Protein AF-A0A820IN92-F1 (afdb_monomer)

Secondary structure (DSSP, 8-state):
-EEEEE-HHHHHHHHHHHHHTT-GGG---EEEETTS-HHHHHHHHHHHHHHHHHHHHTT-EEEEEEE-HHHHHHHHHHHHHHTTPPB-GGG-BTTHHHHHHHHHTT--BPPGGGTT-EEEEEE--PPP-

Sequence (129 aa):
YVAIGQKRSTVAQLVKRLTDADAMKYSVIVAATASDAAPLQYLAPYSGCAMGEHFRDTGRHALIIYDDLSKQAVAYRQMSLLLRRPPGREAYPGDVFYLHSRLLERAAKMNDSHGGGSLTALPIIETQA

InterPro domains:
  IPR000194 ATPase, F1/V1/A1 complex, alpha/beta subunit, nucleotide-binding domain [PF00006] (1-128)
  IPR005294 ATP synthase, F1 complex, alpha subunit [PTHR48082] (1-129)
  IPR027417 P-loop containing nucleoside triphosphate hydrolase [SSF52540] (1-128)

Nearest PDB structures (foldseek):
  3ofn-assembly1_C  TM=1.001E+00  e=8.447E-18  Saccharomyces cerevisiae
  6tdz-assembly1_C  TM=9.986E-01  e=9.193E-17  Euglena gracilis
  6foc-assembly1_C  TM=1.002E+00  e=2.177E-16  Mycolicibacterium smegmatis MC2 155
  6foc-assembly1_A  TM=1.002E+00  e=2.177E-16  Mycolicibacterium smegmatis MC2 155
  6foc-assembly1_B  TM=1.002E+00  e=3.032E-16  Mycolicibacterium smegmatis MC2 155

pLDDT: mean 97.34, std 2.83, range [71.88, 98.88]

Mean predicted aligned error: 2.6 Å

Radius of gyration: 15.88 Å; Cα contacts (8 Å, |Δi|>4): 215; chains: 1; bounding box: 42×31×40 Å

Solvent-accessible surface area (backbone atoms only — not comparable to full-atom values): 6955 Å² total; per-residue (Å²): 64,25,38,22,50,35,54,67,68,59,53,52,52,49,54,49,54,31,51,78,66,69,41,47,89,82,54,61,78,43,76,18,34,57,89,50,57,46,70,48,25,45,42,36,60,57,55,46,47,55,60,35,43,56,38,14,68,69,37,32,78,35,75,44,38,37,44,28,52,46,48,24,51,53,23,46,24,53,55,35,53,77,70,67,48,74,57,49,77,97,58,31,44,85,55,59,63,56,60,52,49,69,56,52,71,70,43,42,73,43,54,73,94,53,50,48,5,22,26,47,74,48,80,38,72,78,83,88,134

Foldseek 3Di:
DQAAQAAPVVVVVVVVVCVVVVNVVPDDYQDDHVPHALVSSLCRLVVQLVVQVVQQQQLAEEEDEDNAVQRNQVSQLVVCVVVVADADPPSGHPCSVVSVVVSQVSFAFDDVVRNRYGYHYHHDDDDDD

Organism: NCBI:txid392033

Structure (mmCIF, N/CA/C/O backbone):
data_AF-A0A820IN92-F1
#
_entry.id   AF-A0A820IN92-F1
#
loop_
_atom_site.group_PDB
_atom_site.id
_atom_site.type_symbol
_atom_site.label_atom_id
_atom_site.label_alt_id
_atom_site.label_comp_id
_atom_site.label_asym_id
_atom_site.label_entity_id
_atom_site.label_seq_id
_atom_site.pdbx_PDB_ins_code
_atom_site.Cartn_x
_atom_site.Cartn_y
_atom_site.Cartn_z
_atom_site.occupancy
_atom_site.B_iso_or_equiv
_atom_site.auth_seq_id
_atom_site.auth_comp_id
_atom_site.auth_asym_id
_atom_site.auth_atom_id
_atom_site.pdbx_PDB_model_num
ATOM 1 N N . TYR A 1 1 ? -2.195 3.386 6.422 1.00 98.56 1 TYR A N 1
ATOM 2 C CA . TYR A 1 1 ? -1.428 4.260 5.512 1.00 98.56 1 TYR A CA 1
ATOM 3 C C . TYR A 1 1 ? -0.174 3.528 5.073 1.00 98.56 1 TYR A C 1
ATOM 5 O O . TYR A 1 1 ? 0.575 3.086 5.938 1.00 98.56 1 TYR A O 1
ATOM 13 N N . VAL A 1 2 ? 0.049 3.357 3.773 1.00 98.81 2 VAL A N 1
ATOM 14 C CA . VAL A 1 2 ? 1.247 2.701 3.234 1.00 98.81 2 VAL A CA 1
ATOM 15 C C . VAL A 1 2 ? 2.143 3.764 2.604 1.00 98.81 2 VAL A C 1
ATOM 17 O O . VAL A 1 2 ? 1.813 4.291 1.549 1.00 98.81 2 VAL A O 1
ATOM 20 N N . ALA A 1 3 ? 3.262 4.074 3.254 1.00 98.62 3 ALA A N 1
ATOM 21 C CA . ALA A 1 3 ? 4.283 4.984 2.744 1.00 98.62 3 ALA A CA 1
ATOM 22 C C . ALA A 1 3 ? 5.340 4.197 1.955 1.00 98.62 3 ALA A C 1
ATOM 24 O O . ALA A 1 3 ? 6.021 3.337 2.519 1.00 98.62 3 ALA A O 1
ATOM 25 N N . ILE A 1 4 ? 5.475 4.501 0.665 1.00 98.69 4 ILE A N 1
ATOM 26 C CA . ILE A 1 4 ? 6.289 3.771 -0.313 1.00 98.69 4 ILE A CA 1
ATOM 27 C C . ILE A 1 4 ? 7.306 4.743 -0.905 1.00 98.69 4 ILE A C 1
ATOM 29 O O . ILE A 1 4 ? 6.942 5.729 -1.537 1.00 98.69 4 ILE A O 1
ATOM 33 N N . GLY A 1 5 ? 8.593 4.501 -0.668 1.00 97.88 5 GLY A N 1
ATOM 34 C CA . GLY A 1 5 ? 9.671 5.370 -1.141 1.00 97.88 5 GLY A CA 1
ATOM 35 C C . GLY A 1 5 ? 9.626 6.792 -0.560 1.00 97.88 5 GLY A C 1
ATOM 36 O O . GLY A 1 5 ? 10.273 7.693 -1.086 1.00 97.88 5 GLY A O 1
ATOM 37 N N . GLN A 1 6 ? 8.873 7.018 0.521 1.00 98.00 6 GLN A N 1
ATOM 38 C CA . GLN A 1 6 ? 8.770 8.327 1.169 1.00 98.00 6 GLN A CA 1
ATOM 39 C C . GLN A 1 6 ? 10.014 8.636 2.008 1.00 98.00 6 GLN A C 1
ATOM 41 O O . GLN A 1 6 ? 10.683 7.740 2.534 1.00 98.00 6 GLN A O 1
ATOM 46 N N . LYS A 1 7 ? 10.322 9.925 2.194 1.00 97.38 7 LYS A N 1
ATOM 47 C CA . LYS A 1 7 ? 11.375 10.342 3.132 1.00 97.38 7 LYS A CA 1
ATOM 48 C C . LYS A 1 7 ? 10.953 9.999 4.560 1.00 97.38 7 LYS A C 1
ATOM 50 O O . LYS A 1 7 ? 9.810 10.230 4.952 1.00 97.38 7 LYS A O 1
ATOM 55 N N . ARG A 1 8 ? 11.899 9.524 5.377 1.00 96.25 8 ARG A N 1
ATOM 56 C CA . ARG A 1 8 ? 11.643 9.182 6.788 1.00 96.25 8 ARG A CA 1
ATOM 57 C C . ARG A 1 8 ? 11.064 10.361 7.582 1.00 96.25 8 ARG A C 1
ATOM 59 O O . ARG A 1 8 ? 10.180 10.162 8.408 1.00 96.25 8 ARG A O 1
ATOM 66 N N . SER A 1 9 ? 11.511 11.586 7.295 1.00 97.19 9 SER A N 1
ATOM 67 C CA . SER A 1 9 ? 10.979 12.809 7.911 1.00 97.19 9 SER A CA 1
ATOM 68 C C . SER A 1 9 ? 9.511 13.068 7.560 1.00 97.19 9 SER A C 1
ATOM 70 O O . SER A 1 9 ? 8.745 13.440 8.445 1.00 97.19 9 SER A O 1
ATOM 72 N N . THR A 1 10 ? 9.093 12.819 6.315 1.00 97.12 10 THR A N 1
ATOM 73 C CA . THR A 1 10 ? 7.688 12.936 5.888 1.00 97.12 10 THR A CA 1
ATOM 74 C C . THR A 1 10 ? 6.802 11.954 6.652 1.00 97.12 10 THR A C 1
ATOM 76 O O . THR A 1 10 ? 5.758 12.339 7.175 1.00 97.12 10 THR A O 1
ATOM 79 N N . VAL A 1 11 ? 7.249 10.701 6.798 1.00 97.44 11 VAL A N 1
ATOM 80 C CA . VAL A 1 11 ? 6.523 9.685 7.577 1.00 97.44 11 VAL A CA 1
ATOM 81 C C . VAL A 1 11 ? 6.434 10.087 9.051 1.00 97.44 11 VAL A C 1
ATOM 83 O O . VAL A 1 11 ? 5.362 10.005 9.640 1.00 97.44 11 VAL A O 1
ATOM 86 N N . ALA A 1 12 ? 7.520 10.586 9.646 1.00 97.88 12 ALA A N 1
ATOM 87 C CA . ALA A 1 12 ? 7.511 11.057 11.033 1.00 97.88 12 ALA A CA 1
ATOM 88 C C . ALA A 1 12 ? 6.541 12.234 11.249 1.00 97.88 12 ALA A C 1
ATOM 90 O O . ALA A 1 12 ? 5.823 12.272 12.248 1.00 97.88 12 ALA A O 1
ATOM 91 N N . GLN A 1 13 ? 6.470 13.172 10.300 1.00 98.25 13 GLN A N 1
ATOM 92 C CA . GLN A 1 13 ? 5.497 14.266 10.338 1.00 98.25 13 GLN A CA 1
ATOM 93 C C . GLN A 1 13 ? 4.056 13.760 10.221 1.00 98.25 13 GLN A C 1
ATOM 95 O O . GLN A 1 13 ? 3.182 14.268 10.922 1.00 98.25 13 GLN A O 1
ATOM 100 N N . LEU A 1 14 ? 3.801 12.753 9.382 1.00 97.69 14 LEU A N 1
ATOM 101 C CA . LEU A 1 14 ? 2.492 12.110 9.285 1.00 97.69 14 LEU A CA 1
ATOM 102 C C . LEU A 1 14 ? 2.099 11.434 10.603 1.00 97.69 14 LEU A C 1
ATOM 104 O O . LEU A 1 14 ? 0.998 11.676 11.088 1.00 97.69 14 LEU A O 1
ATOM 108 N N . VAL A 1 15 ? 2.998 10.639 11.200 1.00 98.06 15 VAL A N 1
ATOM 109 C CA . VAL A 1 15 ? 2.780 10.009 12.515 1.00 98.06 15 VAL A CA 1
ATOM 110 C C . VAL A 1 15 ? 2.408 11.076 13.536 1.00 98.06 15 VAL A C 1
ATOM 112 O O . VAL A 1 15 ? 1.386 10.950 14.199 1.00 98.06 15 VAL A O 1
ATOM 115 N N . LYS A 1 16 ? 3.186 12.164 13.612 1.00 98.38 16 LYS A N 1
ATOM 116 C CA . LYS A 1 16 ? 2.907 13.275 14.525 1.00 98.38 16 LYS A CA 1
ATOM 117 C C . LYS A 1 16 ? 1.517 13.869 14.292 1.00 98.38 16 LYS A C 1
ATOM 119 O O . LYS A 1 16 ? 0.768 14.006 15.245 1.00 98.38 16 LYS A O 1
ATOM 124 N N . ARG A 1 17 ? 1.142 14.172 13.043 1.00 98.38 17 ARG A N 1
ATOM 125 C CA . ARG A 1 17 ? -0.188 14.723 12.715 1.00 98.38 17 ARG A CA 1
ATOM 126 C C . ARG A 1 17 ? -1.321 13.779 13.111 1.00 98.38 17 ARG A C 1
ATOM 128 O O . ARG A 1 17 ? -2.327 14.236 13.637 1.00 98.38 17 ARG A O 1
ATOM 135 N N . LEU A 1 18 ? -1.159 12.479 12.870 1.00 98.25 18 LEU A N 1
ATOM 136 C CA . LEU A 1 18 ? -2.148 11.479 13.264 1.00 98.25 18 LEU A CA 1
ATOM 137 C C . LEU A 1 18 ? -2.225 11.331 14.787 1.00 98.25 18 LEU A C 1
ATOM 139 O O . LEU A 1 18 ? -3.312 11.118 15.307 1.00 98.25 18 LEU A O 1
ATOM 143 N N . THR A 1 19 ? -1.112 11.455 15.509 1.00 98.19 19 THR A N 1
ATOM 144 C CA . THR A 1 19 ? -1.108 11.458 16.979 1.00 98.19 19 THR A CA 1
ATOM 145 C C . THR A 1 19 ? -1.784 12.711 17.530 1.00 98.19 19 THR A C 1
ATOM 147 O O . THR A 1 19 ? -2.667 12.593 18.372 1.00 98.19 19 THR A O 1
ATOM 150 N N . ASP A 1 20 ? -1.430 13.892 17.015 1.00 98.38 20 ASP A N 1
ATOM 151 C CA . ASP A 1 20 ? -1.998 15.182 17.433 1.00 98.38 20 ASP A CA 1
ATOM 152 C C . ASP A 1 20 ? -3.520 15.243 17.176 1.00 98.38 20 ASP A C 1
ATOM 154 O O . ASP A 1 20 ? -4.251 15.900 17.911 1.00 98.38 20 ASP A O 1
ATOM 158 N N . ALA A 1 21 ? -4.007 14.529 16.153 1.00 98.25 21 ALA A N 1
ATOM 159 C CA . ALA A 1 21 ? -5.426 14.404 15.815 1.00 98.25 21 ALA A CA 1
ATOM 160 C C . ALA A 1 21 ? -6.130 13.191 16.464 1.00 98.25 21 ALA A C 1
ATOM 162 O O . ALA A 1 21 ? -7.258 12.874 16.087 1.00 98.25 21 ALA A O 1
ATOM 163 N N . ASP A 1 22 ? -5.469 12.476 17.383 1.00 98.00 22 ASP A N 1
ATOM 164 C CA . ASP A 1 22 ? -5.975 11.253 18.034 1.00 98.00 22 ASP A CA 1
ATOM 165 C C . ASP A 1 22 ? -6.450 10.164 17.039 1.00 98.00 22 ASP A C 1
ATOM 167 O O . ASP A 1 22 ? -7.368 9.375 17.284 1.00 98.00 22 ASP A O 1
ATOM 171 N N . ALA A 1 23 ? -5.814 10.121 15.868 1.00 98.31 23 ALA A N 1
ATOM 172 C CA . ALA A 1 23 ? -6.114 9.208 14.772 1.00 98.31 23 ALA A CA 1
ATOM 173 C C . ALA A 1 23 ? -5.248 7.941 14.776 1.00 98.31 23 ALA A C 1
ATOM 175 O O . ALA A 1 23 ? -5.618 6.927 14.177 1.00 98.31 23 ALA A O 1
ATOM 176 N N . MET A 1 24 ? -4.109 7.955 15.477 1.00 98.00 24 MET A N 1
ATOM 177 C CA . MET A 1 24 ? -3.228 6.783 15.580 1.00 98.00 24 MET A CA 1
ATOM 178 C C . MET A 1 24 ? -3.893 5.581 16.264 1.00 98.00 24 MET A C 1
ATOM 180 O O . MET A 1 24 ? -3.558 4.448 15.934 1.00 98.00 24 MET A O 1
ATOM 184 N N . LYS A 1 25 ? -4.886 5.793 17.139 1.00 97.62 25 LYS A N 1
ATOM 185 C CA . LYS A 1 25 ? -5.612 4.713 17.838 1.00 97.62 25 LYS A CA 1
ATOM 186 C C . LYS A 1 25 ? -6.364 3.751 16.905 1.00 97.62 25 LYS A C 1
ATOM 188 O O . LYS A 1 25 ? -6.659 2.626 17.293 1.00 97.62 25 LYS A O 1
ATOM 193 N N . TYR A 1 26 ? -6.681 4.193 15.688 1.00 97.44 26 TYR A N 1
ATOM 194 C CA . TYR A 1 26 ? -7.363 3.400 14.659 1.00 97.44 26 TYR A CA 1
ATOM 195 C C . TYR A 1 26 ? -6.580 3.343 13.339 1.00 97.44 26 TYR A C 1
ATOM 197 O O . TYR A 1 26 ? -7.124 2.933 12.315 1.00 97.44 26 TYR A O 1
ATOM 205 N N . SER A 1 27 ? -5.305 3.742 13.347 1.00 98.25 27 SER A N 1
ATOM 206 C CA . SER A 1 27 ? -4.468 3.800 12.149 1.00 98.25 27 SER A CA 1
ATOM 207 C C . SER A 1 27 ? -3.236 2.914 12.284 1.00 98.25 27 SER A C 1
ATOM 209 O O . SER A 1 27 ? -2.549 2.923 13.299 1.00 98.25 27 SER A O 1
ATOM 211 N N . VAL A 1 28 ? -2.907 2.199 11.209 1.00 98.31 28 VAL A N 1
ATOM 212 C CA . VAL A 1 28 ? -1.637 1.475 11.063 1.00 98.31 28 VAL A CA 1
ATOM 213 C C . VAL A 1 28 ? -0.827 2.133 9.952 1.00 98.31 28 VAL A C 1
ATOM 215 O O . VAL A 1 28 ? -1.366 2.439 8.881 1.00 98.31 28 VAL A O 1
ATOM 218 N N . ILE A 1 29 ? 0.465 2.348 10.195 1.00 98.38 29 ILE A N 1
ATOM 219 C CA . ILE A 1 29 ? 1.401 2.872 9.197 1.00 98.38 29 ILE A CA 1
ATOM 220 C C . ILE A 1 29 ? 2.362 1.757 8.797 1.00 98.38 29 ILE A C 1
ATOM 222 O O . ILE A 1 29 ? 3.123 1.256 9.619 1.00 98.38 29 ILE A O 1
ATOM 226 N N . VAL A 1 30 ? 2.333 1.394 7.516 1.00 98.44 30 VAL A N 1
ATOM 227 C CA . VAL A 1 30 ? 3.332 0.528 6.885 1.00 98.44 30 VAL A CA 1
ATOM 228 C C . VAL A 1 30 ? 4.306 1.442 6.158 1.00 98.44 30 VAL A C 1
ATOM 230 O O . VAL A 1 30 ? 3.893 2.189 5.273 1.00 98.44 30 VAL A O 1
ATOM 233 N N . ALA A 1 31 ? 5.579 1.418 6.539 1.00 98.12 31 ALA A N 1
ATOM 234 C CA . ALA A 1 31 ? 6.589 2.307 5.977 1.00 98.12 31 ALA A CA 1
ATOM 235 C C . ALA A 1 31 ? 7.719 1.506 5.324 1.00 98.12 31 ALA A C 1
ATOM 237 O O . ALA A 1 31 ? 8.451 0.796 6.007 1.00 98.12 31 ALA A O 1
ATOM 238 N N . ALA A 1 32 ? 7.870 1.669 4.010 1.00 98.38 32 ALA A N 1
ATOM 239 C CA . ALA A 1 32 ? 9.081 1.343 3.268 1.00 98.38 32 ALA A CA 1
ATOM 240 C C . ALA A 1 32 ? 9.610 2.650 2.674 1.00 98.38 32 ALA A C 1
ATOM 242 O O . ALA A 1 32 ? 9.114 3.148 1.667 1.00 98.38 32 ALA A O 1
ATOM 243 N N . THR A 1 33 ? 10.564 3.259 3.365 1.00 97.56 33 THR A N 1
ATOM 244 C CA . THR A 1 33 ? 11.112 4.583 3.067 1.00 97.56 33 THR A CA 1
ATOM 245 C C . THR A 1 33 ? 12.071 4.566 1.876 1.00 97.56 33 THR A C 1
ATOM 247 O O . THR A 1 33 ? 12.519 3.514 1.430 1.00 97.56 33 THR A O 1
ATOM 250 N N . ALA A 1 34 ? 12.439 5.747 1.373 1.00 95.94 34 ALA A N 1
ATOM 251 C CA . ALA A 1 34 ? 13.384 5.900 0.261 1.00 95.94 34 ALA A CA 1
ATOM 252 C C . ALA A 1 34 ? 14.765 5.259 0.511 1.00 95.94 34 ALA A C 1
ATOM 254 O O . ALA A 1 34 ? 15.462 4.927 -0.443 1.00 95.94 34 ALA A O 1
ATOM 255 N N . SER A 1 35 ? 15.171 5.105 1.778 1.00 94.88 35 SER A N 1
ATOM 256 C CA . SER A 1 35 ? 16.432 4.451 2.156 1.00 94.88 35 SER A CA 1
ATOM 257 C C . SER A 1 35 ? 16.342 2.925 2.197 1.00 94.88 35 SER A C 1
ATOM 259 O O . SER A 1 35 ? 17.372 2.262 2.291 1.00 94.88 35 SER A O 1
ATOM 261 N N . ASP A 1 36 ? 15.130 2.370 2.176 1.00 97.19 36 ASP A N 1
ATOM 262 C CA . ASP A 1 36 ? 14.912 0.930 2.241 1.00 97.19 36 ASP A CA 1
ATOM 263 C C . ASP A 1 36 ? 15.077 0.292 0.860 1.00 97.19 36 ASP A C 1
ATOM 265 O O . ASP A 1 36 ? 14.837 0.918 -0.176 1.00 97.19 36 ASP A O 1
ATOM 269 N N . ALA A 1 37 ? 15.476 -0.979 0.839 1.00 97.38 37 ALA A N 1
ATOM 270 C CA . ALA A 1 37 ? 15.723 -1.704 -0.401 1.00 97.38 37 ALA A CA 1
ATOM 271 C C . ALA A 1 37 ? 14.457 -1.808 -1.277 1.00 97.38 37 ALA A C 1
ATOM 273 O O . ALA A 1 37 ? 13.342 -1.949 -0.769 1.00 97.38 37 ALA A O 1
ATOM 274 N N . ALA A 1 38 ? 14.640 -1.833 -2.604 1.00 97.38 38 ALA A N 1
ATOM 275 C CA . ALA A 1 38 ? 13.543 -1.925 -3.574 1.00 97.38 38 ALA A CA 1
ATOM 276 C C . ALA A 1 38 ? 12.529 -3.060 -3.291 1.00 97.38 38 ALA A C 1
ATOM 278 O O . ALA A 1 38 ? 11.331 -2.805 -3.413 1.00 97.38 38 ALA A O 1
ATOM 279 N N . PRO A 1 39 ? 12.930 -4.267 -2.827 1.00 97.88 39 PRO A N 1
ATOM 280 C CA . PRO A 1 39 ? 11.971 -5.309 -2.453 1.00 97.88 39 PRO A CA 1
ATOM 281 C C . PRO A 1 39 ? 10.999 -4.909 -1.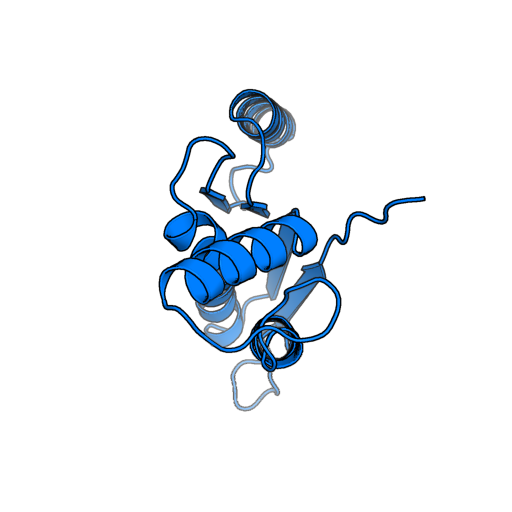337 1.00 97.88 39 PRO A C 1
ATOM 283 O O . PRO A 1 39 ? 9.834 -5.298 -1.387 1.00 97.88 39 PRO A O 1
ATOM 286 N N . LEU A 1 40 ? 11.436 -4.110 -0.357 1.00 98.25 40 LEU A N 1
ATOM 287 C CA . LEU A 1 40 ? 10.562 -3.631 0.718 1.00 98.25 40 LEU A CA 1
ATOM 288 C C . LEU A 1 40 ? 9.548 -2.615 0.189 1.00 98.25 40 LEU A C 1
ATOM 290 O O . LEU A 1 40 ? 8.369 -2.699 0.522 1.00 98.25 40 LEU A O 1
ATOM 294 N N . GLN A 1 41 ? 9.980 -1.708 -0.690 1.00 98.44 41 GLN A N 1
ATOM 295 C CA . GLN A 1 41 ? 9.089 -0.744 -1.344 1.00 98.44 41 GLN A CA 1
ATOM 296 C C . GLN A 1 41 ? 8.069 -1.448 -2.255 1.00 98.44 41 GLN A C 1
ATOM 298 O O . GLN A 1 41 ? 6.888 -1.109 -2.245 1.00 98.44 41 GLN A O 1
ATOM 303 N N . TYR A 1 42 ? 8.500 -2.482 -2.984 1.00 98.19 42 TYR A N 1
ATOM 304 C CA . TYR A 1 42 ? 7.627 -3.330 -3.796 1.00 98.19 42 TYR A CA 1
ATOM 305 C C . TYR A 1 42 ? 6.581 -4.081 -2.952 1.00 98.19 42 TYR A C 1
ATOM 307 O O . TYR A 1 42 ? 5.414 -4.142 -3.347 1.00 98.19 42 TYR A O 1
ATOM 315 N N . LEU A 1 43 ? 6.970 -4.635 -1.795 1.00 98.50 43 LEU A N 1
ATOM 316 C CA . LEU A 1 43 ? 6.086 -5.435 -0.937 1.00 98.50 43 LEU A CA 1
ATOM 317 C C . LEU A 1 43 ? 5.169 -4.609 -0.029 1.00 98.50 43 LEU A C 1
ATOM 319 O O . LEU A 1 43 ? 4.099 -5.101 0.330 1.00 98.50 43 LEU A O 1
ATOM 323 N N . ALA A 1 44 ? 5.536 -3.378 0.335 1.00 98.69 44 ALA A N 1
ATOM 324 C CA . ALA A 1 44 ? 4.783 -2.580 1.306 1.00 98.69 44 ALA A CA 1
ATOM 325 C C . ALA A 1 44 ? 3.272 -2.470 1.000 1.00 98.69 44 ALA A C 1
ATOM 327 O O . ALA A 1 44 ? 2.475 -2.672 1.924 1.00 98.69 44 ALA A O 1
ATOM 328 N N . PRO A 1 45 ? 2.831 -2.253 -0.257 1.00 98.81 45 PRO A N 1
ATOM 329 C CA . PRO A 1 45 ? 1.402 -2.225 -0.582 1.00 98.81 45 PRO A CA 1
ATOM 330 C C . PRO A 1 45 ? 0.697 -3.562 -0.363 1.00 98.81 45 PRO A C 1
ATOM 332 O O . PRO A 1 45 ? -0.434 -3.581 0.124 1.00 98.81 45 PRO A O 1
ATOM 335 N N . TYR A 1 46 ? 1.366 -4.682 -0.648 1.00 98.75 46 TYR A N 1
ATOM 336 C CA . TYR A 1 46 ? 0.816 -6.017 -0.408 1.00 98.75 46 TYR A CA 1
ATOM 337 C C . TYR A 1 46 ? 0.658 -6.303 1.083 1.00 98.75 46 TYR A C 1
ATOM 339 O O . TYR A 1 46 ? -0.386 -6.819 1.482 1.00 98.75 46 TYR A O 1
ATOM 347 N N . SER A 1 47 ? 1.651 -5.926 1.894 1.00 98.62 47 SER A N 1
ATOM 348 C CA . SER A 1 47 ? 1.605 -6.068 3.353 1.00 98.62 47 SER A CA 1
ATOM 349 C C . SER A 1 47 ? 0.487 -5.225 3.964 1.00 98.62 47 SER A C 1
ATOM 351 O O . SER A 1 47 ? -0.298 -5.732 4.761 1.00 98.62 47 SER A O 1
ATOM 353 N N . GLY A 1 48 ? 0.358 -3.960 3.549 1.00 98.62 48 GLY A N 1
ATOM 354 C CA . GLY A 1 48 ? -0.737 -3.097 3.994 1.00 98.62 48 GLY A CA 1
ATOM 355 C C . GLY A 1 48 ? -2.107 -3.633 3.578 1.00 98.62 48 GLY A C 1
ATOM 356 O O . GLY A 1 48 ? -3.036 -3.630 4.382 1.00 98.62 48 GLY A O 1
ATOM 357 N N . CYS A 1 49 ? -2.227 -4.138 2.347 1.00 98.62 49 CYS A N 1
ATOM 358 C CA . CYS A 1 49 ? -3.462 -4.739 1.851 1.00 98.62 49 CYS A CA 1
ATOM 359 C C . CYS A 1 49 ? -3.851 -5.970 2.677 1.00 98.62 49 CYS A C 1
ATOM 361 O O . CYS A 1 49 ? -4.976 -6.024 3.154 1.00 98.62 49 CYS A O 1
ATOM 363 N N . ALA A 1 50 ? -2.911 -6.881 2.955 1.00 98.69 50 ALA A N 1
ATOM 364 C CA . ALA A 1 50 ? -3.166 -8.064 3.782 1.00 98.69 50 ALA A CA 1
ATOM 365 C C . ALA A 1 50 ? -3.634 -7.707 5.208 1.00 98.69 50 ALA A C 1
ATOM 367 O O . ALA A 1 50 ? -4.551 -8.329 5.739 1.00 98.69 50 ALA A O 1
ATOM 368 N N . MET A 1 51 ? -3.060 -6.663 5.819 1.00 98.44 51 MET A N 1
ATOM 369 C CA . MET A 1 51 ? -3.547 -6.143 7.105 1.00 98.44 51 MET A CA 1
ATOM 370 C C . MET A 1 51 ? -4.982 -5.601 6.999 1.00 98.44 51 MET A C 1
ATOM 372 O O . MET A 1 51 ? -5.792 -5.826 7.893 1.00 98.44 51 ME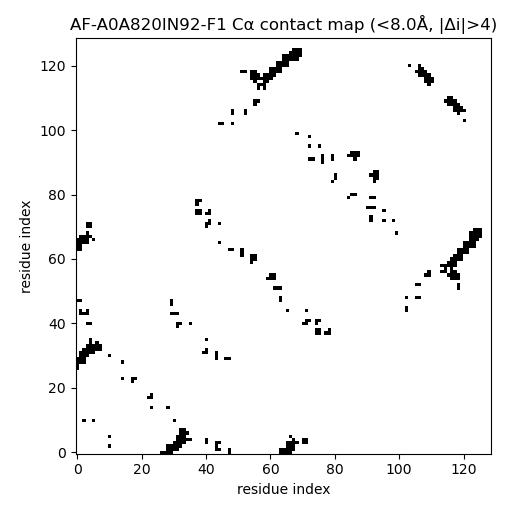T A O 1
ATOM 376 N N . GLY A 1 52 ? -5.306 -4.896 5.912 1.00 98.38 52 GLY A N 1
ATOM 377 C CA . GLY A 1 52 ? -6.655 -4.392 5.637 1.00 98.38 52 GLY A CA 1
ATOM 378 C C . GLY A 1 52 ? -7.680 -5.504 5.400 1.00 98.38 52 GLY A C 1
ATOM 379 O O . GLY A 1 52 ? -8.805 -5.419 5.890 1.00 98.38 52 GLY A O 1
ATOM 380 N N . GLU A 1 53 ? -7.283 -6.565 4.698 1.00 98.56 53 GLU A N 1
ATOM 381 C CA . GLU A 1 53 ? -8.117 -7.740 4.433 1.00 98.56 53 GLU A CA 1
ATOM 382 C C . GLU A 1 53 ? -8.522 -8.451 5.717 1.00 98.56 53 GLU A C 1
ATOM 384 O O . GLU A 1 53 ? -9.680 -8.822 5.847 1.00 98.56 53 GLU A O 1
ATOM 389 N N . HIS A 1 54 ? -7.634 -8.546 6.712 1.00 98.12 54 HIS A N 1
ATOM 390 C CA . HIS A 1 54 ? -8.004 -9.105 8.013 1.00 98.12 54 HIS A CA 1
ATOM 391 C C . HIS A 1 54 ? -9.215 -8.384 8.631 1.00 98.12 54 HIS A C 1
ATOM 393 O O . HIS A 1 54 ? -10.117 -9.023 9.170 1.00 98.12 54 HIS A O 1
ATOM 399 N N . PHE A 1 55 ? -9.279 -7.053 8.527 1.00 98.06 55 PHE A N 1
ATOM 400 C CA . PHE A 1 55 ? -10.432 -6.293 9.010 1.00 98.06 55 PHE A CA 1
ATOM 401 C C . PHE A 1 55 ? -11.668 -6.497 8.122 1.00 98.06 55 PHE A C 1
ATOM 403 O O . PHE A 1 55 ? -12.756 -6.713 8.649 1.00 98.06 55 PHE A O 1
ATOM 410 N N . ARG A 1 56 ? -11.511 -6.494 6.792 1.00 98.38 56 ARG A N 1
ATOM 411 C CA . ARG A 1 56 ? -12.601 -6.776 5.839 1.00 98.38 56 ARG A CA 1
ATOM 412 C C . ARG A 1 56 ? -13.234 -8.149 6.098 1.00 98.38 56 ARG A C 1
ATOM 414 O O . ARG A 1 56 ? -14.451 -8.254 6.206 1.00 98.38 56 ARG A O 1
ATOM 421 N N . ASP A 1 57 ? -12.412 -9.180 6.246 1.00 98.12 57 ASP A N 1
ATOM 422 C CA . ASP A 1 57 ? -12.842 -10.580 6.341 1.00 98.12 57 ASP A CA 1
ATOM 423 C C . ASP A 1 57 ? -13.385 -10.937 7.732 1.00 98.12 57 ASP A C 1
ATOM 425 O O . ASP A 1 57 ? -14.060 -11.947 7.904 1.00 98.12 57 ASP A O 1
ATOM 429 N N . THR A 1 58 ? -13.155 -10.072 8.725 1.00 97.38 58 THR A N 1
ATOM 430 C CA . THR A 1 58 ? -13.780 -10.147 10.056 1.00 97.38 58 THR A CA 1
ATOM 431 C C . THR A 1 58 ? -15.031 -9.267 10.174 1.00 97.38 58 THR A C 1
ATOM 433 O O . THR A 1 58 ? -15.477 -8.962 11.279 1.00 97.38 58 THR A O 1
ATOM 436 N N . GLY A 1 59 ? -15.608 -8.845 9.042 1.00 97.44 59 GLY A N 1
ATOM 437 C CA . GLY A 1 59 ? -16.857 -8.078 8.981 1.00 97.44 59 GLY A CA 1
ATOM 438 C C . GLY A 1 59 ? -16.711 -6.585 9.288 1.00 97.44 59 GLY A C 1
ATOM 439 O O . GLY A 1 59 ? -17.707 -5.885 9.456 1.00 97.44 59 GLY A O 1
ATOM 440 N N . ARG A 1 60 ? -15.482 -6.064 9.368 1.00 98.31 60 ARG A N 1
ATOM 441 C CA . ARG A 1 60 ? -15.209 -4.650 9.662 1.00 98.31 60 ARG A CA 1
ATOM 442 C C . ARG A 1 60 ? -14.970 -3.858 8.377 1.00 98.31 60 ARG A C 1
ATOM 444 O O . ARG A 1 60 ? -14.737 -4.402 7.298 1.00 98.31 60 ARG A O 1
ATOM 451 N N . HIS A 1 61 ? -14.998 -2.537 8.512 1.00 98.50 61 HIS A N 1
ATOM 452 C CA . HIS A 1 61 ? -14.672 -1.607 7.436 1.00 98.50 61 HIS A CA 1
ATOM 453 C C . HIS A 1 61 ? -13.275 -1.029 7.650 1.00 98.50 61 HIS A C 1
ATOM 455 O O . HIS A 1 61 ? -12.953 -0.555 8.740 1.00 98.50 61 HIS A O 1
ATOM 461 N N . ALA A 1 62 ? -12.455 -1.067 6.607 1.00 98.44 62 ALA A N 1
ATOM 462 C CA . ALA A 1 62 ? -11.097 -0.554 6.605 1.00 98.44 62 ALA A CA 1
ATOM 463 C C . ALA A 1 62 ? -10.854 0.374 5.411 1.00 98.44 62 ALA A C 1
ATOM 465 O O . ALA A 1 62 ? -11.456 0.237 4.345 1.00 98.44 62 ALA A O 1
ATOM 466 N N . LEU A 1 63 ? -9.924 1.306 5.605 1.00 98.75 63 LEU A N 1
ATOM 467 C CA . LEU A 1 63 ? -9.429 2.226 4.589 1.00 98.75 63 LEU A CA 1
ATOM 468 C C . LEU A 1 63 ? -7.929 1.995 4.407 1.00 98.75 63 LEU A C 1
ATOM 470 O O . LEU A 1 63 ? -7.172 1.997 5.381 1.00 98.75 63 LEU A O 1
ATOM 474 N N . ILE A 1 64 ? -7.488 1.849 3.161 1.00 98.81 64 ILE A N 1
ATOM 475 C CA . ILE A 1 64 ? -6.076 1.770 2.799 1.00 98.81 64 ILE A CA 1
ATOM 476 C C . ILE A 1 64 ? -5.701 2.897 1.839 1.00 98.81 64 ILE A C 1
ATOM 478 O O . ILE A 1 64 ? -6.391 3.163 0.863 1.00 98.81 64 ILE A O 1
ATOM 482 N N . ILE A 1 65 ? -4.586 3.562 2.140 1.00 98.88 65 ILE A N 1
ATOM 483 C CA . ILE A 1 65 ? -3.995 4.628 1.323 1.00 98.88 65 ILE A CA 1
ATOM 484 C C . ILE A 1 65 ? -2.620 4.142 0.879 1.00 98.88 65 ILE A C 1
ATOM 486 O O . ILE A 1 65 ? -1.843 3.709 1.738 1.00 98.88 65 ILE A O 1
ATOM 490 N N . TYR A 1 66 ? -2.329 4.224 -0.419 1.00 98.81 66 TYR A N 1
ATOM 491 C CA . TYR A 1 66 ? -1.025 3.885 -0.994 1.00 98.81 66 TYR A CA 1
ATOM 492 C C . TYR A 1 66 ? -0.320 5.161 -1.463 1.00 98.81 66 TYR A C 1
ATOM 494 O O . TYR A 1 66 ? -0.785 5.787 -2.410 1.00 98.81 66 TYR A O 1
ATOM 502 N N . ASP A 1 67 ? 0.787 5.528 -0.815 1.00 98.62 67 ASP A N 1
ATOM 503 C CA . ASP A 1 67 ? 1.525 6.781 -1.032 1.00 98.62 67 ASP A CA 1
ATOM 504 C C . ASP A 1 67 ? 3.018 6.520 -1.338 1.00 98.62 67 ASP A C 1
ATOM 506 O O . ASP A 1 67 ? 3.858 6.507 -0.438 1.00 98.62 67 ASP A O 1
ATOM 510 N N . ASP A 1 68 ? 3.404 6.252 -2.585 1.00 98.38 68 ASP A N 1
ATOM 511 C CA . ASP A 1 68 ? 2.538 6.169 -3.770 1.00 98.38 68 ASP A CA 1
ATOM 512 C C . ASP A 1 68 ? 2.881 4.972 -4.672 1.00 98.38 68 ASP A C 1
ATOM 514 O O . ASP A 1 68 ? 3.937 4.336 -4.556 1.00 98.38 68 ASP A O 1
ATOM 518 N N . LEU A 1 69 ? 1.949 4.619 -5.561 1.00 98.56 69 LEU A N 1
ATOM 519 C CA . LEU A 1 69 ? 2.112 3.472 -6.458 1.00 98.56 69 LEU A CA 1
ATOM 520 C C . LEU A 1 69 ? 3.073 3.770 -7.623 1.00 98.56 69 LEU A C 1
ATOM 522 O O . LEU A 1 69 ? 3.636 2.836 -8.195 1.00 98.56 69 LEU A O 1
ATOM 526 N N . SER A 1 70 ? 3.348 5.044 -7.930 1.00 98.06 70 SER A N 1
ATOM 527 C CA . SER A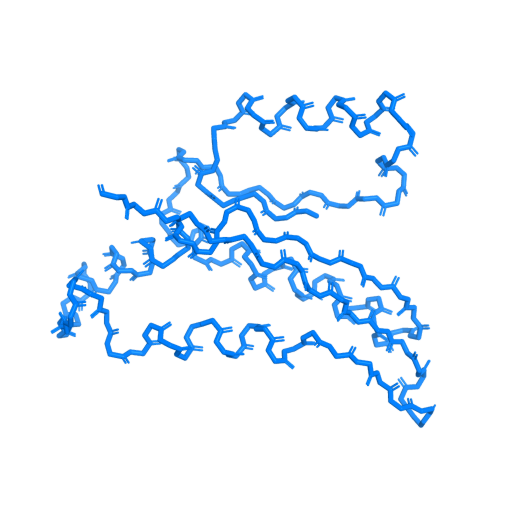 1 70 ? 4.404 5.414 -8.884 1.00 98.06 70 SER A CA 1
ATOM 528 C C . SER A 1 70 ? 5.770 4.930 -8.382 1.00 98.06 70 SER A C 1
ATOM 530 O O . SER A 1 70 ? 6.514 4.270 -9.112 1.00 98.06 70 SER A O 1
ATOM 532 N N . LYS A 1 71 ? 6.083 5.160 -7.102 1.00 98.19 71 LYS A N 1
ATOM 533 C CA . LYS A 1 71 ? 7.319 4.690 -6.457 1.00 98.19 71 LYS A CA 1
ATOM 534 C C . LYS A 1 71 ? 7.359 3.164 -6.320 1.00 98.19 71 LYS A C 1
ATOM 536 O O . LYS A 1 71 ? 8.422 2.572 -6.517 1.00 98.19 71 LYS A O 1
ATOM 541 N N . GLN A 1 72 ? 6.219 2.501 -6.089 1.00 98.56 72 GLN A N 1
ATOM 542 C CA . GLN A 1 72 ? 6.148 1.031 -6.130 1.00 98.56 72 GLN A CA 1
ATOM 543 C C . GLN A 1 72 ? 6.530 0.484 -7.517 1.00 98.56 72 GLN A C 1
ATOM 545 O O . GLN A 1 72 ? 7.325 -0.457 -7.613 1.00 98.56 72 GLN A O 1
ATOM 550 N N . ALA A 1 73 ? 5.999 1.074 -8.592 1.00 98.19 73 ALA A N 1
ATOM 551 C CA . ALA A 1 73 ? 6.304 0.659 -9.957 1.00 98.19 73 ALA A CA 1
ATOM 552 C C . ALA A 1 73 ? 7.793 0.839 -10.284 1.00 98.19 73 ALA A C 1
ATOM 554 O O . ALA A 1 73 ? 8.407 -0.048 -10.881 1.00 98.19 73 ALA A O 1
ATOM 555 N N . VAL A 1 74 ? 8.404 1.947 -9.847 1.00 97.88 74 VAL A N 1
ATOM 556 C CA . VAL A 1 74 ? 9.849 2.184 -10.001 1.00 97.88 74 VAL A CA 1
ATOM 557 C C . VAL A 1 74 ? 10.672 1.123 -9.265 1.00 97.88 74 VAL A C 1
ATOM 559 O O . VAL A 1 74 ? 11.623 0.587 -9.841 1.00 97.88 74 VAL A O 1
ATOM 562 N N . ALA A 1 75 ? 10.290 0.758 -8.038 1.00 98.12 75 ALA A N 1
ATOM 563 C CA . ALA A 1 75 ? 10.950 -0.312 -7.290 1.00 98.12 75 ALA A CA 1
ATOM 564 C C . ALA A 1 75 ? 10.833 -1.669 -8.010 1.00 98.12 75 ALA A C 1
ATOM 566 O O . ALA A 1 75 ? 11.824 -2.391 -8.150 1.00 98.12 75 ALA A O 1
ATOM 567 N N . TYR A 1 76 ? 9.652 -1.993 -8.548 1.00 98.00 76 TYR A N 1
ATOM 568 C CA . TYR A 1 76 ? 9.439 -3.221 -9.318 1.00 98.00 76 TYR A CA 1
ATOM 569 C C . TYR A 1 76 ? 10.250 -3.252 -10.620 1.00 98.00 76 TYR A C 1
ATOM 571 O O . TYR A 1 76 ? 10.824 -4.285 -10.982 1.00 98.00 76 TYR A O 1
ATOM 579 N N . ARG A 1 77 ? 10.363 -2.104 -11.296 1.00 97.81 77 ARG A N 1
ATOM 580 C CA . ARG A 1 77 ? 11.223 -1.924 -12.468 1.00 97.81 77 ARG A CA 1
ATOM 581 C C . ARG A 1 77 ? 12.684 -2.198 -12.130 1.00 97.81 77 ARG A C 1
ATOM 583 O O . ARG A 1 77 ? 13.318 -2.994 -12.816 1.00 97.81 77 ARG A O 1
ATOM 590 N N . GLN A 1 78 ? 13.204 -1.594 -11.061 1.00 97.06 78 GLN A N 1
ATOM 591 C CA . GLN A 1 78 ? 14.585 -1.804 -10.618 1.00 97.06 78 GLN A CA 1
ATOM 592 C C . GLN A 1 78 ? 14.869 -3.288 -10.355 1.00 97.06 78 GLN A C 1
ATOM 594 O O . GLN A 1 78 ? 15.859 -3.824 -10.852 1.00 97.06 78 GLN A O 1
ATOM 599 N N . MET A 1 79 ? 13.984 -3.966 -9.619 1.00 97.12 79 MET A N 1
ATOM 600 C CA . MET A 1 79 ? 14.113 -5.401 -9.354 1.00 97.12 79 MET A CA 1
ATOM 601 C C . MET A 1 79 ? 14.105 -6.223 -10.647 1.00 97.12 79 MET A C 1
ATOM 60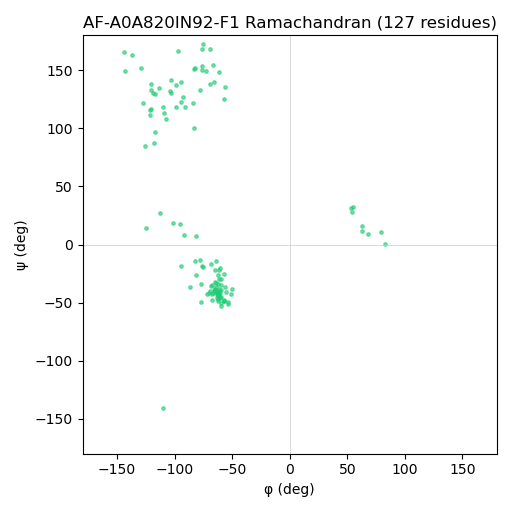3 O O . MET A 1 79 ? 14.945 -7.100 -10.830 1.00 97.12 79 MET A O 1
ATOM 607 N N . SER A 1 80 ? 13.183 -5.924 -11.562 1.00 96.38 80 SER A N 1
ATOM 608 C CA . SER A 1 80 ? 13.038 -6.654 -12.824 1.00 96.38 80 SER A CA 1
ATOM 609 C C . SER A 1 80 ? 14.265 -6.516 -13.724 1.00 96.38 80 SER A C 1
ATOM 611 O O . SER A 1 80 ? 14.720 -7.510 -14.290 1.00 96.38 80 SER A O 1
ATOM 613 N N . LEU A 1 81 ? 14.844 -5.314 -13.805 1.00 95.62 81 LEU A N 1
ATOM 614 C CA . LEU A 1 81 ? 16.059 -5.054 -14.578 1.00 95.62 81 LEU A CA 1
ATOM 615 C C . LEU A 1 81 ? 17.278 -5.781 -13.994 1.00 95.62 81 LEU A C 1
ATOM 617 O O . LEU A 1 81 ? 18.043 -6.385 -14.744 1.00 95.62 81 LEU A O 1
ATOM 621 N N . LEU A 1 82 ? 17.435 -5.793 -12.664 1.00 96.12 82 LEU A N 1
ATOM 622 C CA . LEU A 1 82 ? 18.513 -6.536 -11.993 1.00 96.12 82 LEU A CA 1
ATOM 623 C C . LEU A 1 82 ? 18.413 -8.047 -12.236 1.00 96.12 82 LEU A C 1
ATOM 625 O O . LEU A 1 82 ? 19.428 -8.721 -12.391 1.00 96.12 82 LEU A O 1
ATOM 629 N N . LEU A 1 83 ? 17.188 -8.566 -12.333 1.00 96.25 83 LEU A N 1
ATOM 630 C CA . LEU A 1 83 ? 16.905 -9.959 -12.681 1.00 96.25 83 LEU A CA 1
ATOM 631 C C . LEU A 1 83 ? 16.957 -10.235 -14.193 1.00 96.25 83 LEU A C 1
ATOM 633 O O . LEU A 1 83 ? 16.606 -11.334 -14.619 1.00 96.25 83 LEU A O 1
ATOM 637 N N . ARG A 1 84 ? 17.382 -9.259 -15.008 1.00 95.44 84 ARG A N 1
ATOM 638 C CA . ARG A 1 84 ? 17.469 -9.348 -16.475 1.00 95.44 84 ARG A CA 1
ATOM 639 C C . ARG A 1 84 ? 16.150 -9.751 -17.144 1.00 95.44 84 ARG A C 1
ATOM 641 O O . ARG A 1 84 ? 16.155 -10.404 -18.187 1.00 95.44 84 ARG A O 1
ATOM 648 N N . ARG A 1 85 ? 15.011 -9.361 -16.563 1.00 95.56 85 ARG A N 1
ATOM 649 C CA . ARG A 1 85 ? 13.710 -9.519 -17.223 1.00 95.56 85 ARG A CA 1
ATOM 650 C C . ARG A 1 85 ? 13.625 -8.561 -18.419 1.00 95.56 85 ARG A C 1
ATOM 652 O O . ARG A 1 85 ? 14.031 -7.406 -18.273 1.00 95.56 85 ARG A O 1
ATOM 659 N N . PRO A 1 86 ? 13.088 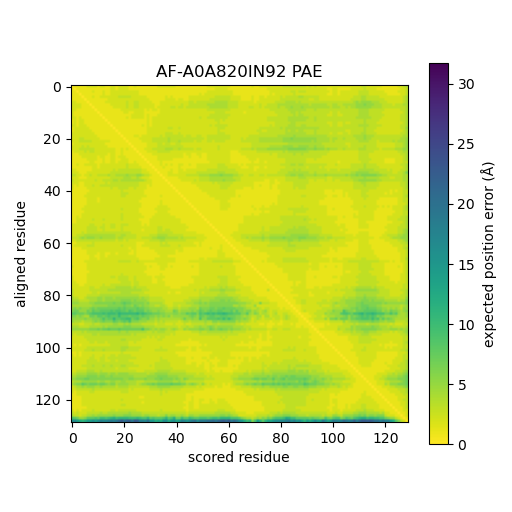-8.996 -19.573 1.00 93.62 86 PRO A N 1
ATOM 660 C CA . PRO A 1 86 ? 12.923 -8.125 -20.733 1.00 93.62 86 PRO A CA 1
ATOM 661 C C . PRO A 1 86 ? 12.074 -6.881 -20.402 1.00 93.62 86 PRO A C 1
ATOM 663 O O . PRO A 1 86 ? 10.951 -7.035 -19.907 1.00 93.62 86 PRO A O 1
ATOM 666 N N . PRO A 1 87 ? 12.581 -5.659 -20.649 1.00 95.75 87 PRO A N 1
ATOM 667 C CA . PRO A 1 87 ? 11.819 -4.432 -20.446 1.00 95.75 87 PRO A CA 1
ATOM 668 C C . PRO A 1 87 ? 10.913 -4.111 -21.645 1.00 95.75 87 PRO A C 1
ATOM 670 O O . PRO A 1 87 ? 11.230 -4.434 -22.788 1.00 95.75 87 PRO A O 1
ATOM 673 N N . GLY A 1 88 ? 9.800 -3.430 -21.376 1.00 94.62 88 GLY A N 1
ATOM 674 C CA . GLY A 1 88 ? 8.900 -2.840 -22.365 1.00 94.62 88 GLY A CA 1
ATOM 675 C C . GLY A 1 88 ? 8.962 -1.309 -22.360 1.00 94.62 88 GLY A C 1
ATOM 676 O O . GLY A 1 88 ? 10.028 -0.706 -22.213 1.00 94.62 88 GLY A O 1
ATOM 677 N N . ARG A 1 89 ? 7.800 -0.663 -22.513 1.00 93.44 89 ARG A N 1
ATOM 678 C CA . ARG A 1 89 ? 7.664 0.804 -22.498 1.00 93.44 89 ARG A CA 1
ATOM 679 C C . ARG A 1 89 ? 8.231 1.402 -21.202 1.00 93.44 89 ARG A C 1
ATOM 681 O O . ARG A 1 89 ? 7.980 0.884 -20.117 1.00 93.44 89 ARG A O 1
ATOM 688 N N . GLU A 1 90 ? 8.996 2.490 -21.329 1.00 91.25 90 GLU A N 1
ATOM 689 C CA . GLU A 1 90 ? 9.612 3.222 -20.198 1.00 91.25 90 GLU A CA 1
ATOM 690 C C . GLU A 1 90 ? 10.462 2.332 -19.261 1.00 91.25 90 GLU A C 1
ATOM 692 O O . GLU A 1 90 ? 10.636 2.599 -18.065 1.00 91.25 90 GLU A O 1
AT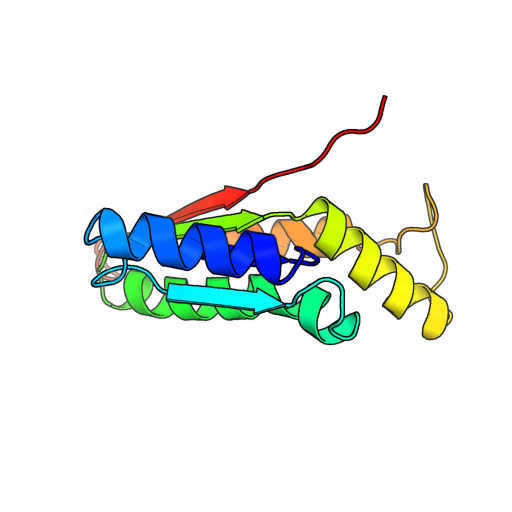OM 697 N N . ALA A 1 91 ? 11.013 1.260 -19.837 1.00 95.19 91 ALA A N 1
ATOM 698 C CA . ALA A 1 91 ? 11.798 0.223 -19.181 1.00 95.19 91 ALA A CA 1
ATOM 699 C C . ALA A 1 91 ? 11.057 -0.595 -18.1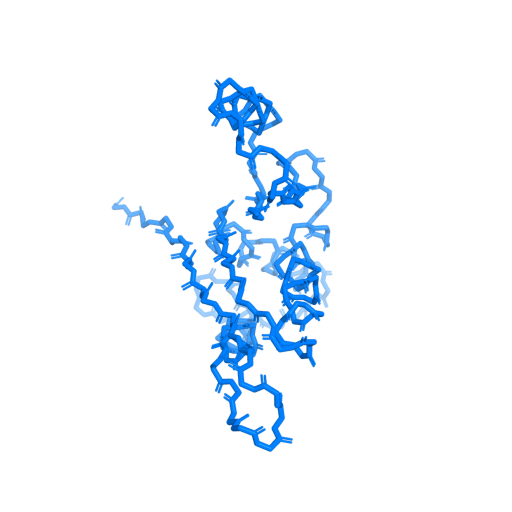04 1.00 95.19 91 ALA A C 1
ATOM 701 O O . ALA A 1 91 ? 11.700 -1.345 -17.371 1.00 95.19 91 ALA A O 1
ATOM 702 N N . TYR A 1 92 ? 9.729 -0.492 -17.998 1.00 95.94 92 TYR A N 1
ATOM 703 C CA . TYR A 1 92 ? 8.940 -1.324 -17.086 1.00 95.94 92 TYR A CA 1
ATOM 704 C C . TYR A 1 92 ? 8.836 -2.775 -17.582 1.00 95.94 92 TYR A C 1
ATOM 706 O O . TYR A 1 92 ? 8.835 -3.009 -18.792 1.00 95.94 92 TYR A O 1
ATOM 714 N N . PRO A 1 93 ? 8.727 -3.766 -16.678 1.00 94.81 93 PRO A N 1
ATOM 715 C CA . PRO A 1 93 ? 8.4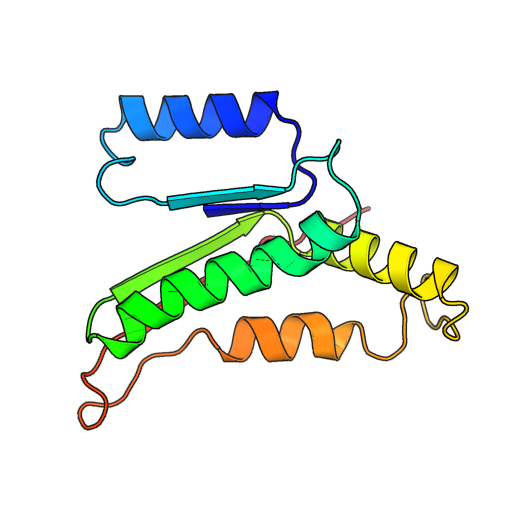42 -5.145 -17.067 1.00 94.81 93 PRO A CA 1
ATOM 716 C C . PRO A 1 93 ? 7.026 -5.270 -17.652 1.00 94.81 93 PRO A C 1
ATOM 718 O O . PRO A 1 93 ? 6.131 -4.491 -17.316 1.00 94.81 93 PRO A O 1
ATOM 721 N N . GLY A 1 94 ? 6.805 -6.278 -18.502 1.00 94.00 94 GLY A N 1
ATOM 722 C CA . GLY A 1 94 ? 5.524 -6.476 -19.197 1.00 94.00 94 GLY A CA 1
ATOM 723 C C . GLY A 1 94 ? 4.312 -6.687 -18.278 1.00 94.00 94 GLY A C 1
ATOM 724 O O . GLY A 1 94 ? 3.181 -6.445 -18.687 1.00 94.00 94 GLY A O 1
ATOM 725 N N . ASP A 1 95 ? 4.534 -7.083 -17.024 1.00 95.50 95 ASP A N 1
ATOM 726 C CA . ASP A 1 95 ? 3.504 -7.331 -16.015 1.00 95.50 95 ASP A CA 1
ATOM 727 C C . ASP A 1 95 ? 3.338 -6.177 -15.003 1.00 95.50 95 ASP A C 1
ATOM 729 O O . ASP A 1 95 ? 2.723 -6.354 -13.952 1.00 95.50 95 ASP A O 1
ATOM 733 N N . VAL A 1 96 ? 3.820 -4.965 -15.314 1.00 96.00 96 VAL A N 1
ATOM 734 C CA . VAL A 1 96 ? 3.613 -3.775 -14.460 1.00 96.00 96 VAL A CA 1
ATOM 735 C C . VAL A 1 96 ? 2.128 -3.432 -14.262 1.00 96.00 96 VAL A C 1
ATOM 737 O O . VAL A 1 96 ? 1.738 -2.946 -13.206 1.00 96.00 96 VAL A O 1
ATOM 740 N N . PHE A 1 97 ? 1.263 -3.741 -15.233 1.00 97.38 97 PHE A N 1
ATOM 741 C CA . PHE A 1 97 ? -0.187 -3.623 -15.048 1.00 97.38 97 PHE A CA 1
ATOM 742 C C . PHE A 1 97 ? -0.718 -4.668 -14.056 1.00 97.38 97 PHE A C 1
ATOM 744 O O . PHE A 1 97 ? -1.560 -4.369 -13.205 1.00 97.38 97 PHE A O 1
ATOM 751 N N . TYR A 1 98 ? -0.202 -5.899 -14.133 1.00 97.44 98 TYR A N 1
ATOM 752 C CA . TYR A 1 98 ? -0.594 -6.983 -13.235 1.00 97.44 98 TYR A CA 1
ATOM 753 C C . TYR A 1 98 ? -0.201 -6.694 -11.780 1.00 97.44 98 TYR A C 1
ATOM 755 O O . TYR A 1 98 ? -0.936 -7.049 -10.862 1.00 97.44 98 TYR A O 1
ATOM 763 N N . LEU A 1 99 ? 0.912 -5.982 -11.565 1.00 97.69 99 LEU A N 1
ATOM 764 C CA . LEU A 1 99 ? 1.347 -5.506 -10.250 1.00 97.69 99 LEU A CA 1
ATOM 765 C C . LEU A 1 99 ? 0.249 -4.709 -9.525 1.00 97.69 99 LEU A C 1
ATOM 767 O O . LEU A 1 99 ? -0.032 -5.005 -8.365 1.00 97.69 99 LEU A O 1
ATOM 771 N N . HIS A 1 100 ? -0.356 -3.714 -10.180 1.00 98.50 100 HIS A N 1
ATOM 772 C CA . HIS A 1 100 ? -1.354 -2.851 -9.538 1.00 98.50 100 HIS A CA 1
ATOM 773 C C . HIS A 1 100 ? -2.771 -3.421 -9.604 1.00 98.50 100 HIS A C 1
ATOM 775 O O . HIS A 1 100 ? -3.501 -3.301 -8.625 1.00 98.50 100 HIS A O 1
ATOM 781 N N . SER A 1 101 ? -3.159 -4.082 -10.700 1.00 98.25 101 SER A N 1
ATOM 782 C CA . SER A 1 101 ? -4.505 -4.671 -10.818 1.00 98.25 101 SER A CA 1
ATOM 783 C C . SER A 1 101 ? -4.766 -5.701 -9.720 1.00 98.25 101 SER A C 1
ATOM 785 O O . SER A 1 101 ? -5.697 -5.537 -8.940 1.00 98.25 101 SER A O 1
ATOM 787 N N . ARG A 1 102 ? -3.884 -6.693 -9.539 1.00 98.12 102 ARG A N 1
ATOM 788 C CA . ARG A 1 102 ? -4.063 -7.708 -8.482 1.00 98.12 102 ARG A CA 1
ATOM 789 C C . ARG A 1 102 ? -3.997 -7.141 -7.060 1.00 98.12 102 ARG A C 1
ATOM 791 O O . ARG A 1 102 ? -4.439 -7.791 -6.119 1.00 98.12 102 ARG A O 1
ATOM 798 N N . LEU A 1 103 ? -3.369 -5.979 -6.881 1.00 98.62 103 LEU A N 1
ATOM 799 C CA . LEU A 1 103 ? -3.325 -5.288 -5.596 1.00 98.62 103 LEU A CA 1
ATOM 800 C C . LEU A 1 103 ? -4.659 -4.588 -5.323 1.00 98.62 103 LEU A C 1
ATOM 802 O O . LEU A 1 103 ? -5.202 -4.737 -4.234 1.00 98.62 103 LEU A O 1
ATOM 806 N N . LEU A 1 104 ? -5.163 -3.824 -6.292 1.00 98.56 104 LEU A N 1
ATOM 807 C CA . LEU A 1 104 ? -6.341 -2.977 -6.122 1.00 98.56 104 LEU A CA 1
ATOM 808 C C . LEU A 1 104 ? -7.646 -3.772 -6.159 1.00 98.56 104 LEU A C 1
ATOM 810 O O . LEU A 1 104 ? -8.538 -3.471 -5.376 1.00 98.56 104 LEU A O 1
ATOM 814 N N . GLU A 1 105 ? -7.727 -4.839 -6.956 1.00 98.56 105 GLU A N 1
ATOM 815 C CA . GLU A 1 105 ? -8.904 -5.725 -7.007 1.00 98.56 105 GLU A CA 1
ATOM 816 C C . GLU A 1 105 ? -9.158 -6.472 -5.685 1.00 98.56 105 GLU A C 1
ATOM 818 O O . GLU A 1 105 ? -10.241 -7.000 -5.451 1.00 98.56 105 GLU A O 1
ATOM 823 N N . ARG A 1 106 ? -8.182 -6.492 -4.767 1.00 98.56 106 ARG A N 1
ATOM 824 C CA . ARG A 1 106 ? -8.381 -7.009 -3.403 1.00 98.56 106 ARG A CA 1
ATOM 825 C C . ARG A 1 106 ? -9.179 -6.044 -2.520 1.00 98.56 106 ARG A C 1
ATOM 827 O O . ARG A 1 106 ? -9.716 -6.450 -1.493 1.00 98.56 106 ARG A O 1
ATOM 834 N N . ALA A 1 107 ? -9.271 -4.766 -2.868 1.00 98.44 107 ALA A N 1
ATOM 835 C CA . ALA A 1 107 ? -10.066 -3.800 -2.122 1.00 98.44 107 ALA A CA 1
ATOM 836 C C . ALA A 1 107 ? -11.535 -3.875 -2.570 1.00 98.44 107 ALA A C 1
ATOM 838 O O . ALA A 1 107 ? -11.903 -3.347 -3.614 1.00 98.44 107 ALA A O 1
ATOM 839 N N . ALA A 1 108 ? -12.372 -4.554 -1.782 1.00 98.38 108 ALA A N 1
ATOM 840 C CA . ALA A 1 108 ? -13.766 -4.822 -2.131 1.00 98.38 108 ALA A CA 1
ATOM 841 C C . ALA A 1 108 ? -14.702 -4.776 -0.913 1.00 98.38 108 ALA A C 1
ATOM 843 O O . ALA A 1 108 ? -14.264 -4.818 0.242 1.00 98.38 108 ALA A O 1
ATOM 844 N N . LYS A 1 109 ? -16.010 -4.709 -1.188 1.00 98.62 109 LYS A N 1
ATOM 845 C CA . LYS A 1 109 ? -17.098 -4.926 -0.225 1.00 98.62 109 LYS A CA 1
ATOM 846 C C . LYS A 1 109 ? -17.536 -6.385 -0.307 1.00 98.62 109 LYS A C 1
ATOM 848 O O . LYS A 1 109 ? -17.943 -6.848 -1.369 1.00 98.62 109 LYS A O 1
ATOM 853 N N . MET A 1 110 ? -17.473 -7.086 0.816 1.00 98.31 110 MET A N 1
ATOM 854 C CA . MET A 1 110 ? -17.960 -8.456 0.920 1.00 98.31 110 MET A CA 1
ATOM 855 C C . MET A 1 110 ? -19.487 -8.462 0.990 1.00 98.31 110 MET A C 1
ATOM 857 O O . MET A 1 110 ? -20.102 -7.518 1.493 1.00 98.31 110 MET A O 1
ATOM 861 N N . ASN A 1 111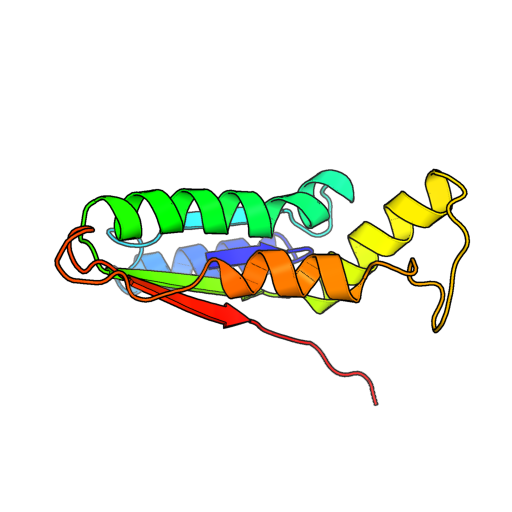 ? -20.095 -9.528 0.479 1.00 97.56 111 ASN A N 1
ATOM 862 C CA . ASN A 1 111 ? -21.528 -9.752 0.626 1.00 97.56 111 ASN A CA 1
ATOM 863 C C . ASN A 1 111 ? -21.867 -10.220 2.057 1.00 97.56 111 ASN A C 1
ATOM 865 O O . ASN A 1 111 ? -20.979 -10.525 2.863 1.00 97.56 111 ASN A O 1
ATOM 869 N N . ASP A 1 112 ? -23.159 -10.316 2.358 1.00 96.88 112 ASP A N 1
ATOM 870 C CA . ASP A 1 112 ? -23.634 -10.666 3.700 1.00 96.88 112 ASP A CA 1
ATOM 871 C C . ASP A 1 112 ? -23.213 -12.081 4.128 1.00 96.88 112 ASP A C 1
ATOM 873 O O . ASP A 1 112 ? -22.892 -12.302 5.295 1.00 96.88 112 ASP A O 1
ATOM 877 N N . SER A 1 113 ? -23.112 -13.031 3.186 1.00 97.31 113 SER A N 1
ATOM 878 C CA . SER A 1 113 ? -22.656 -14.399 3.483 1.00 97.31 113 SER A CA 1
ATOM 879 C C . SER A 1 113 ? -21.176 -14.477 3.879 1.00 97.31 113 SER A C 1
ATOM 881 O O . SER A 1 113 ? -20.753 -15.483 4.439 1.00 97.31 113 SER A O 1
ATOM 883 N N . HIS A 1 114 ? -20.393 -13.432 3.599 1.00 96.31 114 HIS A N 1
ATOM 884 C CA . HIS A 1 114 ? -18.984 -13.295 3.979 1.00 96.31 114 HIS A CA 1
ATOM 885 C C . HIS A 1 114 ? -18.778 -12.171 5.016 1.00 96.31 114 HIS A C 1
ATOM 887 O O . HIS A 1 114 ? -17.714 -11.557 5.078 1.00 96.31 114 HIS A O 1
ATOM 893 N N . GLY A 1 115 ? -19.802 -11.867 5.822 1.00 96.81 115 GLY A N 1
ATOM 894 C CA . GLY A 1 115 ? -19.708 -10.942 6.957 1.00 96.81 115 GLY A CA 1
ATOM 895 C C . GLY A 1 115 ? -19.825 -9.455 6.613 1.00 96.81 115 GLY A C 1
ATOM 896 O O . GLY A 1 115 ? -19.760 -8.624 7.513 1.00 96.81 115 GLY A O 1
ATOM 897 N N . GLY A 1 116 ? -20.002 -9.089 5.339 1.00 98.00 116 GLY A N 1
ATOM 898 C CA . GLY A 1 116 ? -20.337 -7.718 4.941 1.00 98.00 116 GLY A CA 1
ATOM 899 C C . GLY A 1 116 ? -19.242 -6.660 5.154 1.00 98.00 116 GLY A C 1
ATOM 900 O O . GLY A 1 116 ? -19.522 -5.466 5.007 1.00 98.00 116 GLY A O 1
ATOM 901 N N . GLY A 1 117 ? -18.007 -7.036 5.495 1.00 98.56 117 GLY A N 1
ATOM 902 C CA . GLY A 1 117 ? -16.909 -6.083 5.687 1.00 98.56 117 GLY A CA 1
ATOM 903 C C . GLY A 1 117 ? -16.445 -5.428 4.382 1.00 98.56 117 GLY A C 1
ATOM 904 O O . GLY A 1 117 ? -16.833 -5.831 3.284 1.00 98.56 117 GLY A O 1
ATOM 905 N N . SER A 1 118 ? -15.629 -4.377 4.471 1.00 98.81 118 SER A N 1
ATOM 906 C CA . SER A 1 118 ? -15.115 -3.687 3.278 1.00 98.81 118 SER A CA 1
ATOM 907 C C . SER A 1 118 ? -13.686 -3.200 3.432 1.00 98.81 118 SER A C 1
ATOM 909 O O . SER A 1 118 ? -13.274 -2.786 4.513 1.00 98.81 118 SER A O 1
ATOM 911 N N . LEU A 1 119 ? -12.963 -3.172 2.317 1.00 98.81 119 LEU A N 1
ATOM 912 C CA . LEU A 1 119 ? -11.674 -2.507 2.199 1.00 98.81 119 LEU A CA 1
ATOM 913 C C . LEU A 1 119 ? -11.757 -1.452 1.096 1.00 98.81 119 LEU A C 1
ATOM 915 O O . LEU A 1 119 ? -11.867 -1.794 -0.076 1.00 98.81 119 LEU A O 1
ATOM 919 N N . THR A 1 120 ? -11.702 -0.177 1.470 1.00 98.88 120 THR A N 1
ATOM 920 C CA . THR A 1 120 ? -11.686 0.947 0.524 1.00 98.88 120 THR A CA 1
ATOM 921 C C . THR A 1 120 ? -10.244 1.328 0.212 1.00 98.88 120 THR A C 1
ATOM 923 O O . THR A 1 120 ? -9.478 1.592 1.139 1.00 98.88 120 THR A O 1
ATOM 926 N N . ALA A 1 121 ? -9.866 1.384 -1.066 1.00 98.69 121 ALA A N 1
ATOM 927 C CA . ALA A 1 121 ? -8.524 1.771 -1.501 1.00 98.69 121 ALA A CA 1
ATOM 928 C C . ALA A 1 121 ? -8.478 3.198 -2.062 1.00 98.69 121 ALA A C 1
ATOM 930 O O . ALA A 1 121 ? -9.265 3.552 -2.935 1.00 98.69 121 ALA A O 1
ATOM 931 N N . LEU A 1 122 ? -7.505 3.988 -1.603 1.00 98.75 122 LEU A N 1
ATOM 932 C CA . LEU A 1 122 ? -7.156 5.306 -2.137 1.00 98.75 122 LEU A CA 1
ATOM 933 C C . LEU A 1 122 ? -5.711 5.277 -2.668 1.00 98.75 122 LEU A C 1
ATOM 935 O O . LEU A 1 122 ? -4.767 5.541 -1.913 1.00 98.75 122 LEU A O 1
ATOM 939 N N . PRO A 1 123 ? -5.506 4.890 -3.940 1.00 98.50 123 PRO A N 1
ATOM 940 C CA . PRO A 1 123 ? -4.186 4.896 -4.555 1.00 98.50 123 PRO A CA 1
ATOM 941 C C . PRO A 1 123 ? -3.764 6.308 -4.970 1.00 98.50 123 PRO A C 1
ATOM 943 O O . PRO A 1 123 ? -4.522 7.020 -5.626 1.00 98.50 123 PRO A O 1
ATOM 946 N N . ILE A 1 124 ? -2.532 6.692 -4.634 1.00 98.69 124 ILE A N 1
ATOM 947 C CA . ILE A 1 124 ? -1.897 7.918 -5.128 1.00 98.69 124 ILE A CA 1
ATOM 948 C C . ILE A 1 124 ? -0.973 7.554 -6.294 1.00 98.69 124 ILE A C 1
ATOM 950 O O . ILE A 1 124 ? -0.246 6.557 -6.242 1.00 98.69 124 ILE A O 1
ATOM 954 N N . ILE A 1 125 ? -1.022 8.371 -7.346 1.00 98.19 125 ILE A N 1
ATOM 955 C CA . ILE A 1 125 ? -0.143 8.310 -8.515 1.00 98.19 125 ILE A CA 1
ATOM 956 C C . ILE A 1 125 ? 0.455 9.700 -8.709 1.00 98.19 125 ILE A C 1
ATOM 958 O O . ILE A 1 125 ? -0.270 10.679 -8.872 1.00 98.19 125 ILE A O 1
ATOM 962 N N . GLU A 1 126 ? 1.780 9.777 -8.691 1.00 96.62 126 GLU A N 1
ATOM 963 C CA . GLU A 1 126 ? 2.520 10.990 -9.028 1.00 96.62 126 GLU A CA 1
ATOM 964 C C . GLU A 1 126 ? 2.692 11.071 -10.552 1.00 96.62 126 GLU A C 1
ATOM 966 O O . GLU A 1 126 ? 3.246 10.151 -11.162 1.00 96.62 126 GLU A O 1
ATOM 971 N N . THR A 1 127 ? 2.202 12.153 -11.163 1.00 94.50 127 THR A N 1
ATOM 972 C CA . THR A 1 127 ? 2.350 12.448 -12.597 1.00 94.50 127 THR A CA 1
ATOM 973 C C . THR A 1 127 ? 3.552 13.358 -12.838 1.00 94.50 127 THR A C 1
ATOM 975 O O . THR A 1 127 ? 3.747 14.317 -12.093 1.00 94.50 127 THR A O 1
ATOM 978 N N . GLN A 1 128 ? 4.318 13.108 -13.900 1.00 85.25 128 GLN A N 1
ATOM 979 C CA . GLN A 1 128 ? 5.383 14.004 -14.366 1.00 85.25 128 GLN A CA 1
ATOM 980 C C . GLN A 1 128 ? 4.907 14.777 -15.602 1.00 85.25 128 GLN A C 1
ATOM 982 O O . GLN A 1 128 ? 4.184 14.213 -16.425 1.00 85.25 128 GLN A O 1
ATOM 987 N N . ALA A 1 129 ? 5.288 16.053 -15.691 1.00 71.88 129 ALA A N 1
ATOM 988 C CA . ALA A 1 129 ? 5.050 16.929 -16.837 1.00 71.88 129 ALA A CA 1
ATOM 989 C C . ALA A 1 129 ? 6.335 17.102 -17.651 1.00 71.88 129 ALA A C 1
ATOM 991 O O . ALA A 1 129 ? 7.415 17.149 -17.014 1.00 71.88 129 ALA A O 1
#